Protein AF-H8K7C3-F1 (afdb_monomer)

Structure (mmCIF, N/CA/C/O backbone):
data_AF-H8K7C3-F1
#
_entry.id   AF-H8K7C3-F1
#
loop_
_atom_site.group_PDB
_atom_site.id
_atom_site.type_symbol
_atom_site.label_atom_id
_atom_site.label_alt_id
_atom_site.label_comp_id
_atom_site.label_asym_id
_atom_site.label_entity_id
_atom_site.label_seq_id
_atom_site.pdbx_PDB_ins_code
_atom_site.Cartn_x
_atom_site.Cartn_y
_atom_site.Cartn_z
_atom_site.occupancy
_atom_site.B_iso_or_equiv
_atom_site.auth_seq_id
_atom_site.auth_comp_id
_atom_site.auth_asym_id
_atom_site.auth_atom_id
_atom_site.pdbx_PDB_model_num
ATOM 1 N N . MET A 1 1 ? 10.887 -4.049 -1.324 1.00 60.44 1 MET A N 1
ATOM 2 C CA . MET A 1 1 ? 9.641 -3.447 -1.850 1.00 60.44 1 MET A CA 1
ATOM 3 C C . MET A 1 1 ? 9.975 -2.125 -2.524 1.00 60.44 1 MET A C 1
ATOM 5 O O . MET A 1 1 ? 10.916 -1.488 -2.051 1.00 60.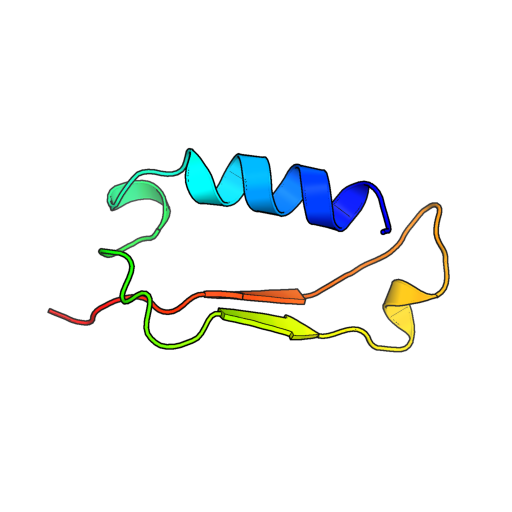44 1 MET A O 1
ATOM 9 N N . PRO A 1 2 ? 9.284 -1.726 -3.610 1.00 81.19 2 PRO A N 1
ATOM 10 C CA . PRO A 1 2 ? 9.512 -0.436 -4.258 1.00 81.19 2 PRO A CA 1
ATOM 11 C C . PRO A 1 2 ? 9.394 0.692 -3.228 1.00 81.19 2 PRO A C 1
ATOM 13 O O . PRO A 1 2 ? 8.406 0.757 -2.497 1.00 81.19 2 PRO A O 1
ATOM 16 N N . LYS A 1 3 ? 10.402 1.570 -3.151 1.00 89.69 3 LYS A N 1
ATOM 17 C CA . LYS A 1 3 ? 10.451 2.681 -2.183 1.00 89.69 3 LYS A CA 1
ATOM 18 C C . LYS A 1 3 ? 9.177 3.540 -2.212 1.00 89.69 3 LYS A C 1
ATOM 20 O O . LYS A 1 3 ? 8.712 3.963 -1.160 1.00 89.69 3 LYS A O 1
ATOM 25 N N . VAL A 1 4 ? 8.583 3.707 -3.396 1.00 91.56 4 VAL A N 1
ATOM 26 C CA . VAL A 1 4 ? 7.332 4.451 -3.610 1.00 91.56 4 VAL A CA 1
ATOM 27 C C . VAL A 1 4 ? 6.174 3.962 -2.731 1.00 91.56 4 VAL A C 1
ATOM 29 O O . VAL A 1 4 ? 5.427 4.780 -2.206 1.00 91.56 4 VAL A O 1
ATOM 32 N N . VAL A 1 5 ? 6.051 2.651 -2.503 1.00 94.62 5 VAL A N 1
ATOM 33 C CA . VAL A 1 5 ? 4.945 2.075 -1.719 1.00 94.62 5 VAL A CA 1
ATOM 34 C C . VAL A 1 5 ? 5.146 2.317 -0.228 1.00 94.62 5 VAL A C 1
ATOM 36 O O . VAL A 1 5 ? 4.220 2.723 0.468 1.00 94.62 5 VAL A O 1
ATOM 39 N N . ILE A 1 6 ? 6.382 2.152 0.249 1.00 94.31 6 ILE A N 1
ATOM 40 C CA . ILE A 1 6 ? 6.754 2.434 1.642 1.00 94.31 6 ILE A CA 1
ATOM 41 C C . ILE A 1 6 ? 6.501 3.911 1.965 1.00 94.31 6 ILE A C 1
ATOM 43 O O . ILE A 1 6 ? 5.854 4.229 2.962 1.00 94.31 6 ILE A O 1
ATOM 47 N N . ASP A 1 7 ? 6.970 4.812 1.099 1.00 95.12 7 ASP A N 1
ATOM 48 C CA . ASP A 1 7 ? 6.796 6.254 1.278 1.00 95.12 7 ASP A CA 1
ATOM 49 C C . ASP A 1 7 ? 5.307 6.644 1.276 1.00 95.12 7 ASP A C 1
ATOM 51 O O . ASP A 1 7 ? 4.878 7.472 2.086 1.00 95.12 7 ASP A O 1
ATOM 55 N N . MET A 1 8 ? 4.499 6.020 0.409 1.00 95.75 8 MET A N 1
ATOM 56 C CA . MET A 1 8 ? 3.062 6.285 0.346 1.00 95.75 8 MET A CA 1
ATOM 57 C C . MET A 1 8 ? 2.330 5.805 1.604 1.00 95.75 8 MET A C 1
ATOM 59 O O . MET A 1 8 ? 1.515 6.551 2.144 1.0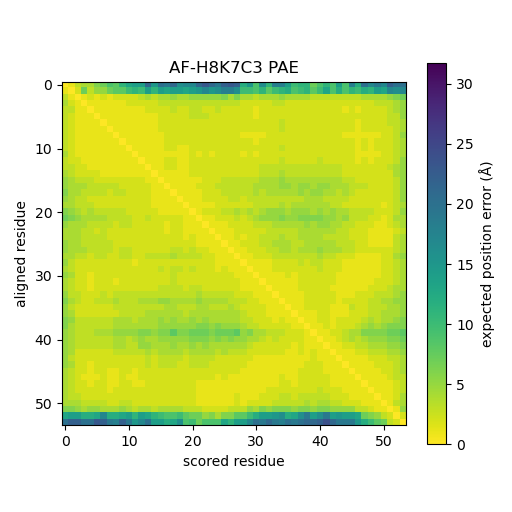0 95.75 8 MET A O 1
ATOM 63 N N . TRP A 1 9 ? 2.653 4.619 2.130 1.00 97.12 9 TRP A N 1
ATOM 64 C CA . TRP A 1 9 ? 2.067 4.134 3.384 1.00 97.12 9 TRP A CA 1
ATOM 65 C C . TRP A 1 9 ? 2.410 5.013 4.576 1.00 97.12 9 TRP A C 1
ATOM 67 O O . TRP A 1 9 ? 1.514 5.382 5.337 1.00 97.12 9 TRP A O 1
ATOM 77 N N . HIS A 1 10 ? 3.674 5.426 4.702 1.00 97.31 10 HIS A N 1
ATOM 78 C CA . HIS A 1 10 ? 4.063 6.393 5.727 1.00 97.31 10 HIS A CA 1
ATOM 79 C C . HIS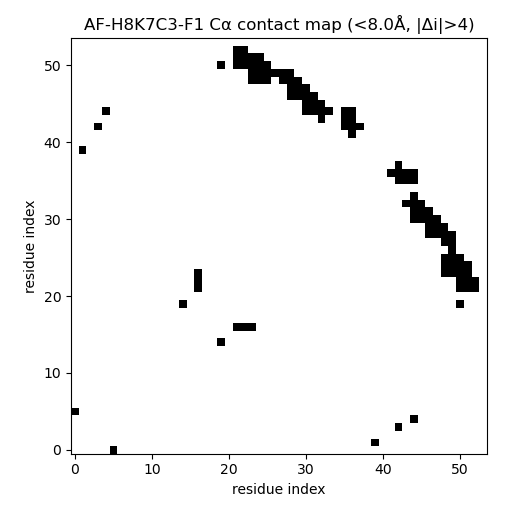 A 1 10 ? 3.246 7.681 5.620 1.00 97.31 10 HIS A C 1
ATOM 81 O O . HIS A 1 10 ? 2.796 8.199 6.640 1.00 97.31 10 HIS A O 1
ATOM 87 N N . LYS A 1 11 ? 3.004 8.184 4.405 1.00 97.12 11 LYS A N 1
ATOM 88 C CA . LYS A 1 11 ? 2.161 9.365 4.203 1.00 97.12 11 LYS A CA 1
ATOM 89 C C . LYS A 1 11 ? 0.717 9.105 4.638 1.00 97.12 11 LYS A C 1
ATOM 91 O O . LYS A 1 11 ? 0.195 9.872 5.439 1.00 97.12 11 LYS A O 1
ATOM 96 N N . ILE A 1 12 ? 0.102 8.028 4.149 1.00 96.94 12 ILE A N 1
ATOM 97 C CA . ILE A 1 12 ? -1.285 7.640 4.449 1.00 96.94 12 ILE A CA 1
ATOM 98 C C . ILE A 1 12 ? -1.509 7.480 5.959 1.00 96.94 12 ILE A C 1
ATOM 100 O O . ILE A 1 12 ? -2.504 7.973 6.481 1.00 96.94 12 ILE A O 1
ATOM 104 N N . TRP A 1 13 ? -0.591 6.830 6.680 1.00 95.88 13 TRP A N 1
ATOM 105 C CA . TRP A 1 13 ? -0.709 6.638 8.132 1.00 95.88 13 TRP A CA 1
ATOM 106 C C . TRP A 1 13 ? -0.600 7.931 8.943 1.00 95.88 13 TRP A C 1
ATOM 108 O O . TRP A 1 13 ? -1.057 7.964 10.080 1.00 95.88 13 TRP A O 1
ATOM 118 N N . ASN A 1 14 ? -0.016 8.987 8.374 1.00 97.12 14 ASN A N 1
ATOM 119 C CA . ASN A 1 14 ? 0.073 10.303 9.007 1.00 97.12 14 ASN A CA 1
ATOM 120 C C . ASN A 1 14 ? -1.039 11.269 8.552 1.00 97.12 14 ASN A C 1
ATOM 122 O O . ASN A 1 14 ? -1.056 12.421 8.987 1.00 97.12 14 ASN A O 1
ATOM 126 N N . MET A 1 15 ? -1.957 10.842 7.678 1.00 96.62 15 MET A N 1
ATOM 127 C CA .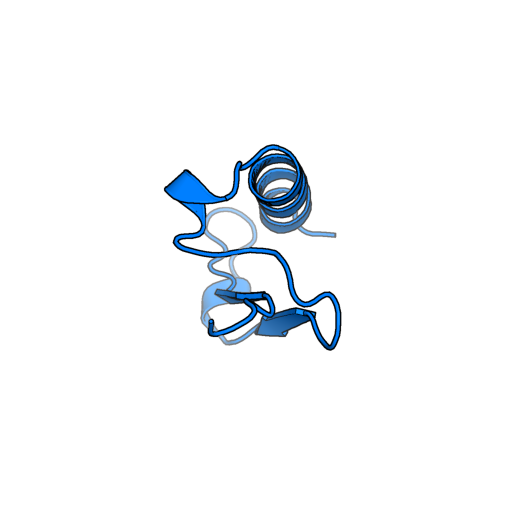 MET A 1 15 ? -3.118 11.652 7.297 1.00 96.62 15 MET A CA 1
ATOM 128 C C . MET A 1 15 ? -4.183 11.638 8.396 1.00 96.62 15 MET A C 1
ATOM 130 O O . MET A 1 15 ? -4.383 10.634 9.077 1.00 96.62 15 MET A O 1
ATOM 134 N N . ASN A 1 16 ? -4.895 12.755 8.544 1.00 95.44 16 ASN A N 1
ATOM 135 C CA . ASN A 1 16 ? -6.038 12.864 9.451 1.00 95.44 16 ASN A CA 1
ATOM 136 C C . ASN A 1 16 ? -7.372 12.636 8.717 1.00 95.44 16 ASN A C 1
ATOM 138 O O . ASN A 1 16 ? -7.423 12.630 7.487 1.00 95.44 16 ASN A O 1
ATOM 142 N N . THR A 1 17 ? -8.461 12.510 9.478 1.00 93.19 17 THR A N 1
ATOM 143 C CA . THR A 1 17 ? -9.824 12.277 8.970 1.00 93.19 17 THR A CA 1
ATOM 144 C C . THR A 1 17 ? -10.261 13.292 7.912 1.00 93.19 17 THR A C 1
ATOM 146 O O . THR A 1 17 ? -10.899 12.916 6.939 1.00 93.19 17 THR A O 1
ATOM 149 N N . ALA A 1 18 ? -9.894 14.572 8.051 1.00 93.50 18 ALA A N 1
ATOM 150 C CA . ALA A 1 18 ? -10.261 15.597 7.072 1.00 93.50 18 ALA A CA 1
ATOM 151 C C . ALA A 1 18 ? -9.514 15.422 5.738 1.00 93.50 18 ALA A C 1
ATOM 153 O O . ALA A 1 18 ? -10.089 15.658 4.683 1.00 93.50 18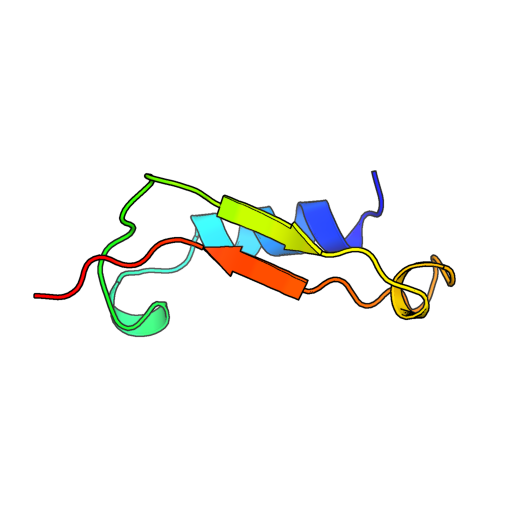 ALA A O 1
ATOM 154 N N . MET A 1 19 ? -8.253 14.979 5.775 1.00 94.75 19 MET A N 1
ATOM 155 C CA . MET A 1 19 ? -7.463 14.680 4.571 1.00 94.75 19 MET A CA 1
ATOM 156 C C . MET A 1 19 ? -7.918 13.400 3.864 1.00 94.75 19 MET A C 1
ATOM 158 O O . MET A 1 19 ? -7.717 13.267 2.662 1.00 94.75 19 MET A O 1
ATOM 162 N N . LEU A 1 20 ? -8.476 12.458 4.624 1.00 93.50 20 LEU A N 1
ATOM 163 C CA . LEU A 1 20 ? -9.003 11.187 4.127 1.00 93.50 20 LEU A CA 1
ATOM 164 C C . LEU A 1 20 ? -10.496 11.249 3.786 1.00 93.50 20 LEU A C 1
ATOM 166 O O . LEU A 1 20 ? -11.048 10.249 3.338 1.00 93.50 20 LEU A O 1
ATOM 170 N N . GLU A 1 21 ? -11.135 12.398 4.025 1.00 92.38 21 GLU A N 1
ATOM 171 C CA . GLU A 1 21 ? -12.576 12.618 3.850 1.00 92.38 21 GLU A CA 1
ATOM 172 C C . GLU A 1 21 ? -13.450 11.610 4.629 1.00 92.38 21 GLU A C 1
ATOM 174 O O . GLU A 1 21 ? -14.589 11.335 4.264 1.00 92.38 21 GLU A O 1
ATOM 179 N N . GLY A 1 22 ? -12.924 11.076 5.737 1.00 93.75 22 GLY A N 1
ATOM 180 C CA . GLY A 1 22 ? -13.597 10.102 6.592 1.00 93.75 22 GLY A CA 1
ATOM 181 C C . GLY A 1 22 ? -12.635 9.334 7.501 1.00 93.75 22 GLY A C 1
ATOM 182 O O . GLY A 1 22 ? -11.411 9.478 7.425 1.00 93.75 22 GLY A O 1
ATOM 183 N N . GLU A 1 23 ? -13.191 8.544 8.422 1.00 95.06 23 GLU A N 1
ATOM 184 C CA . GLU A 1 23 ? -12.399 7.716 9.338 1.00 95.06 23 GLU A CA 1
ATOM 185 C C . GLU A 1 23 ? -11.937 6.428 8.652 1.00 95.06 23 GLU A C 1
ATOM 187 O O . GLU A 1 23 ? -12.615 5.883 7.781 1.00 95.06 23 GLU A O 1
ATOM 192 N N . ARG A 1 24 ? -10.769 5.911 9.041 1.00 95.81 24 ARG A N 1
ATOM 193 C CA . ARG A 1 24 ? -10.249 4.654 8.495 1.00 95.81 24 ARG A CA 1
ATOM 194 C C . ARG A 1 24 ? -11.118 3.482 8.944 1.00 95.81 24 ARG A C 1
ATOM 196 O O . ARG A 1 24 ? -11.272 3.246 10.136 1.00 95.81 24 ARG A O 1
ATOM 203 N N . ALA A 1 25 ? -11.610 2.704 7.983 1.00 96.12 25 ALA A 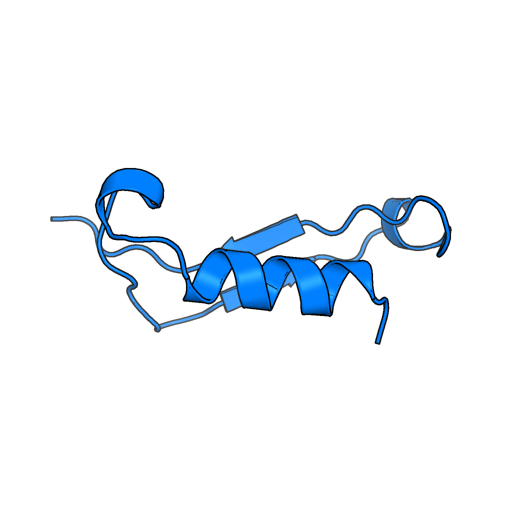N 1
ATOM 204 C CA . ALA A 1 25 ? -12.413 1.517 8.264 1.00 96.12 25 ALA A CA 1
ATOM 205 C C . ALA A 1 25 ? -11.561 0.323 8.727 1.00 96.12 25 ALA A C 1
ATOM 207 O O . ALA A 1 25 ? -12.058 -0.534 9.448 1.00 96.12 25 ALA A O 1
ATOM 208 N N . TYR A 1 26 ? -10.298 0.234 8.287 1.00 94.56 26 TYR A N 1
ATOM 209 C CA . TYR A 1 26 ? -9.372 -0.877 8.583 1.00 94.56 26 TYR A CA 1
ATOM 210 C C . TYR A 1 26 ? -9.923 -2.288 8.280 1.00 94.56 26 TYR A C 1
ATOM 212 O O . TYR A 1 26 ? -9.459 -3.275 8.844 1.00 94.56 26 TYR A O 1
ATOM 220 N N . ILE A 1 27 ? -10.904 -2.396 7.378 1.00 96.06 27 ILE A N 1
ATOM 221 C CA . ILE A 1 27 ? -11.488 -3.679 6.959 1.00 96.06 27 ILE A CA 1
ATOM 222 C C . ILE A 1 27 ? -10.600 -4.343 5.905 1.00 96.06 27 ILE A C 1
ATOM 224 O O . ILE A 1 27 ? -10.271 -5.522 6.010 1.00 96.06 27 ILE A O 1
ATOM 228 N N . ALA A 1 28 ? -10.225 -3.582 4.879 1.00 95.00 28 ALA A N 1
ATOM 229 C CA . ALA A 1 28 ? -9.362 -4.039 3.808 1.00 95.00 28 ALA A CA 1
ATOM 230 C C . ALA A 1 28 ? -8.638 -2.845 3.199 1.00 95.00 28 ALA A C 1
ATOM 232 O O . ALA A 1 28 ? -9.276 -1.868 2.805 1.00 95.00 28 ALA A O 1
ATOM 233 N N . ASP A 1 29 ? -7.325 -2.986 3.070 1.00 97.06 29 ASP A N 1
ATOM 234 C CA . ASP A 1 29 ? -6.499 -2.101 2.274 1.00 97.06 29 ASP A CA 1
ATOM 235 C C . ASP A 1 29 ? -5.642 -2.951 1.331 1.00 97.06 29 ASP A C 1
ATOM 237 O O . ASP A 1 29 ? -5.204 -4.046 1.701 1.00 97.06 29 ASP A O 1
ATOM 241 N N . PHE A 1 30 ? -5.413 -2.474 0.111 1.00 96.50 30 PHE A N 1
ATOM 242 C CA . PHE A 1 30 ? -4.645 -3.226 -0.877 1.00 96.50 30 PHE A CA 1
ATOM 243 C C . PHE A 1 30 ? -3.980 -2.326 -1.914 1.00 96.50 30 PHE A C 1
ATOM 245 O O . PHE A 1 30 ? -4.361 -1.178 -2.144 1.00 96.50 30 PHE A O 1
ATOM 252 N N . GLU A 1 31 ? -2.974 -2.903 -2.555 1.00 96.81 31 GLU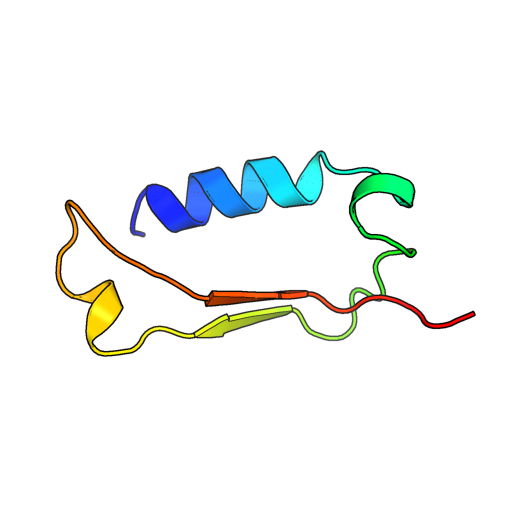 A N 1
ATOM 253 C CA . GLU A 1 31 ? -2.160 -2.283 -3.588 1.00 96.81 31 GLU A CA 1
ATOM 254 C C . GLU A 1 31 ? -2.454 -2.979 -4.920 1.00 96.81 31 GLU A C 1
ATOM 256 O O . GLU A 1 31 ? -2.445 -4.213 -4.995 1.00 96.81 31 GLU A O 1
ATOM 261 N N . ILE A 1 32 ? -2.702 -2.206 -5.978 1.00 96.50 32 ILE A N 1
ATOM 262 C CA . ILE A 1 32 ? -2.821 -2.732 -7.339 1.00 96.50 32 ILE A CA 1
ATOM 263 C C . ILE A 1 32 ? -1.536 -2.426 -8.104 1.00 96.50 32 ILE A C 1
ATOM 265 O O . ILE A 1 32 ? -1.180 -1.270 -8.338 1.00 96.50 32 ILE A O 1
ATOM 269 N N . TYR A 1 33 ? -0.876 -3.498 -8.538 1.00 95.44 33 TYR A N 1
ATOM 270 C CA . TYR A 1 33 ? 0.315 -3.464 -9.378 1.00 95.44 33 TYR A CA 1
ATOM 271 C C . TYR A 1 33 ? -0.046 -3.930 -10.787 1.00 95.44 33 TYR A C 1
ATOM 273 O O . TYR A 1 33 ? -0.308 -5.114 -11.009 1.00 95.44 33 TYR A O 1
ATOM 281 N N . ASP A 1 34 ? -0.071 -3.004 -11.743 1.00 94.69 34 ASP A N 1
ATOM 282 C CA . ASP A 1 34 ? -0.276 -3.314 -13.158 1.00 94.69 34 ASP A CA 1
ATOM 283 C C . ASP A 1 34 ? 0.981 -3.010 -13.993 1.00 94.69 34 ASP A C 1
ATOM 285 O O . ASP A 1 34 ? 2.079 -2.831 -13.4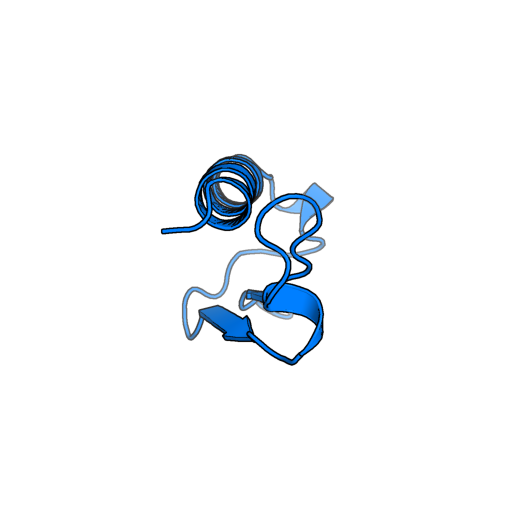72 1.00 94.69 34 ASP A O 1
ATOM 289 N N . LYS A 1 35 ? 0.854 -2.952 -15.323 1.00 96.12 35 LYS A N 1
ATOM 290 C CA . LYS A 1 35 ? 1.992 -2.673 -16.218 1.00 96.12 35 LYS A CA 1
ATOM 291 C C . LYS A 1 35 ? 2.714 -1.354 -15.903 1.00 96.12 35 LYS A C 1
ATOM 293 O O . LYS A 1 35 ? 3.882 -1.224 -16.247 1.00 96.12 35 LYS A O 1
ATOM 298 N N . ARG A 1 36 ? 2.058 -0.382 -15.263 1.00 94.75 36 ARG A N 1
ATOM 299 C CA . ARG A 1 36 ? 2.651 0.908 -14.880 1.00 94.75 36 ARG A CA 1
ATOM 300 C C . ARG A 1 36 ? 3.595 0.785 -13.682 1.00 94.75 36 ARG A C 1
ATOM 302 O O . ARG A 1 36 ? 4.399 1.684 -13.453 1.00 94.75 36 ARG A O 1
ATOM 309 N N . SER A 1 37 ? 3.551 -0.325 -12.944 1.00 94.19 37 SER A N 1
ATOM 310 C CA . SER A 1 37 ? 4.444 -0.556 -11.807 1.00 94.19 37 SER A CA 1
ATOM 311 C C . SER A 1 37 ? 5.779 -1.200 -12.199 1.00 94.19 37 SER A C 1
ATOM 313 O O . SER A 1 37 ? 6.600 -1.464 -11.322 1.00 94.19 37 SER A O 1
ATOM 315 N N . SER A 1 38 ? 6.005 -1.504 -13.485 1.00 91.69 38 SER A N 1
ATOM 316 C CA . SER A 1 38 ? 7.197 -2.244 -13.922 1.00 91.69 38 SER A CA 1
ATOM 317 C C . SER A 1 38 ? 8.468 -1.395 -14.016 1.00 91.69 38 SER A C 1
ATOM 319 O O . SER A 1 38 ? 9.559 -1.938 -13.857 1.00 91.69 38 SER A O 1
ATOM 321 N N . ASP A 1 39 ? 8.358 -0.088 -14.287 1.00 92.75 39 ASP A N 1
ATOM 322 C CA . ASP A 1 39 ? 9.511 0.823 -14.250 1.00 92.75 39 ASP A CA 1
ATOM 323 C C . ASP A 1 39 ? 9.764 1.266 -12.808 1.00 92.75 39 ASP A C 1
ATOM 325 O O . ASP A 1 39 ? 9.064 2.126 -12.293 1.00 92.75 39 ASP A O 1
ATOM 329 N N . LEU A 1 40 ? 10.783 0.709 -12.154 1.00 86.38 40 LEU A N 1
ATOM 330 C CA . LEU A 1 40 ? 11.092 1.011 -10.753 1.00 86.38 40 LEU A CA 1
ATOM 331 C C . LEU A 1 40 ? 11.480 2.478 -10.493 1.00 86.38 40 LEU A C 1
ATOM 333 O O . LEU A 1 40 ? 11.382 2.918 -9.347 1.00 86.38 40 LEU A O 1
ATOM 337 N N . ASN A 1 41 ? 11.906 3.230 -11.516 1.00 90.38 41 ASN A N 1
ATOM 338 C CA . ASN A 1 41 ? 12.241 4.650 -11.372 1.00 90.38 41 ASN A CA 1
ATOM 339 C C . ASN A 1 41 ? 11.013 5.560 -11.513 1.00 90.38 41 ASN A C 1
ATOM 341 O O . ASN A 1 41 ? 11.022 6.667 -10.981 1.00 90.38 41 ASN A O 1
ATOM 345 N N . ASN A 1 42 ? 9.962 5.091 -12.194 1.00 91.75 42 ASN A N 1
ATOM 346 C CA . ASN A 1 42 ? 8.719 5.832 -12.439 1.00 91.75 42 ASN A CA 1
ATOM 347 C C . ASN A 1 42 ? 7.481 4.974 -12.133 1.00 91.75 42 ASN A C 1
ATOM 349 O O . ASN A 1 42 ? 6.476 5.038 -12.841 1.00 91.75 42 ASN A O 1
ATOM 353 N N . ALA A 1 43 ? 7.568 4.136 -11.099 1.00 92.69 43 ALA A N 1
ATOM 354 C CA . ALA A 1 43 ? 6.535 3.156 -10.800 1.00 92.69 43 ALA A CA 1
ATOM 355 C C . ALA A 1 43 ? 5.258 3.858 -10.342 1.00 92.69 43 ALA A C 1
ATOM 357 O O . ALA A 1 43 ? 5.281 4.668 -9.412 1.00 92.69 43 ALA A O 1
ATOM 358 N N . ILE A 1 44 ? 4.137 3.487 -10.954 1.00 94.69 44 ILE A N 1
ATOM 359 C CA . ILE A 1 44 ? 2.805 3.904 -10.519 1.00 94.69 44 ILE A CA 1
ATOM 360 C C . ILE A 1 44 ? 2.123 2.695 -9.881 1.00 94.69 44 ILE A C 1
ATOM 362 O O . ILE A 1 44 ? 2.078 1.618 -10.476 1.00 94.69 44 ILE A O 1
ATOM 366 N N . VAL A 1 45 ? 1.618 2.884 -8.664 1.00 95.31 45 VAL A N 1
ATOM 367 C CA . VAL A 1 45 ? 0.893 1.879 -7.879 1.00 95.31 45 VAL A CA 1
ATOM 368 C C . VAL A 1 45 ? -0.344 2.557 -7.313 1.00 95.31 45 VAL A C 1
ATOM 370 O O . VAL A 1 45 ? -0.233 3.635 -6.725 1.00 95.31 45 VAL A O 1
ATOM 373 N N . ASP A 1 46 ? -1.501 1.926 -7.480 1.00 96.88 46 ASP A N 1
ATOM 374 C CA . ASP A 1 46 ? -2.744 2.414 -6.888 1.00 96.88 46 ASP A CA 1
ATOM 375 C C . ASP A 1 46 ? -2.909 1.781 -5.500 1.00 96.88 46 ASP A C 1
ATOM 377 O O . ASP A 1 46 ? -2.758 0.567 -5.345 1.00 96.88 46 ASP A O 1
ATOM 381 N N . ILE A 1 47 ? -3.206 2.594 -4.485 1.00 97.12 47 ILE A N 1
ATOM 382 C CA . ILE A 1 47 ? -3.484 2.125 -3.121 1.00 97.12 47 ILE A CA 1
ATOM 383 C C . ILE A 1 47 ? -4.933 2.452 -2.792 1.00 97.12 47 ILE A C 1
ATOM 385 O O . ILE A 1 47 ? -5.342 3.613 -2.843 1.00 97.12 47 ILE A O 1
ATOM 389 N N . TYR A 1 48 ? -5.688 1.424 -2.425 1.00 97.31 48 TYR A N 1
ATOM 390 C CA . TYR A 1 48 ? -7.058 1.549 -1.951 1.00 97.31 48 TYR A CA 1
ATOM 391 C C . TYR A 1 48 ? -7.071 1.315 -0.448 1.00 97.31 48 TYR A C 1
ATOM 393 O O . TYR A 1 48 ? -6.547 0.309 0.033 1.00 97.31 48 TYR A O 1
ATOM 401 N N . ILE A 1 49 ? -7.672 2.251 0.282 1.00 97.19 49 ILE A N 1
ATOM 402 C CA . ILE A 1 49 ? -7.862 2.158 1.727 1.00 97.19 49 ILE A CA 1
ATOM 403 C C . ILE A 1 49 ? -9.345 2.228 2.062 1.00 97.19 49 ILE A C 1
ATOM 405 O O . ILE A 1 49 ? -10.102 2.967 1.428 1.00 97.19 49 ILE A O 1
ATOM 409 N N . GLY A 1 50 ? -9.758 1.465 3.067 1.00 96.12 50 GLY A N 1
ATOM 410 C CA . GLY A 1 50 ? -11.130 1.510 3.556 1.00 96.12 50 GLY A CA 1
ATOM 411 C C . GLY A 1 50 ? -11.403 2.793 4.343 1.00 96.12 50 GLY A C 1
ATOM 412 O O . GLY A 1 50 ? -10.695 3.084 5.312 1.00 96.12 50 GLY A O 1
ATOM 413 N N . ILE A 1 51 ? -12.466 3.507 3.972 1.00 95.88 51 ILE A N 1
ATOM 414 C CA . ILE A 1 51 ? -13.024 4.647 4.710 1.00 95.88 51 ILE A CA 1
ATOM 415 C C . ILE A 1 51 ? -14.428 4.283 5.199 1.00 95.88 51 ILE A C 1
ATOM 417 O O . ILE A 1 51 ? -15.181 3.604 4.498 1.00 95.88 51 ILE A O 1
ATOM 421 N N . GLN A 1 52 ? -14.760 4.678 6.425 1.00 92.88 52 GLN A N 1
ATOM 422 C CA . GLN A 1 52 ? -16.075 4.467 7.010 1.00 92.88 52 GLN A CA 1
ATOM 423 C C . GLN A 1 52 ? -17.035 5.554 6.521 1.00 92.88 52 GLN A C 1
ATOM 425 O O . GLN A 1 52 ? -16.775 6.742 6.702 1.00 92.88 52 GLN A O 1
ATOM 430 N N . ASN A 1 53 ? -18.149 5.141 5.912 1.00 72.56 53 ASN A N 1
ATOM 431 C CA . ASN A 1 53 ? -19.245 6.051 5.592 1.00 72.56 53 ASN A CA 1
ATOM 432 C C . ASN A 1 53 ? -20.080 6.288 6.853 1.00 72.56 53 ASN A C 1
ATOM 434 O O . ASN A 1 53 ? -20.501 5.321 7.495 1.00 72.56 53 ASN A O 1
ATOM 438 N N . THR A 1 54 ? -20.297 7.558 7.186 1.00 62.22 54 THR A N 1
ATOM 439 C CA . THR A 1 54 ? -21.187 8.001 8.267 1.00 62.22 54 THR A CA 1
ATOM 440 C C . THR A 1 54 ? -22.652 7.924 7.855 1.00 62.22 54 THR A C 1
ATOM 442 O O . THR A 1 54 ? -22.951 8.231 6.677 1.00 62.22 54 THR A O 1
#

Mean predicted aligned error: 3.19 Å

pLDDT: mean 92.88, std 7.42, range [60.44, 97.31]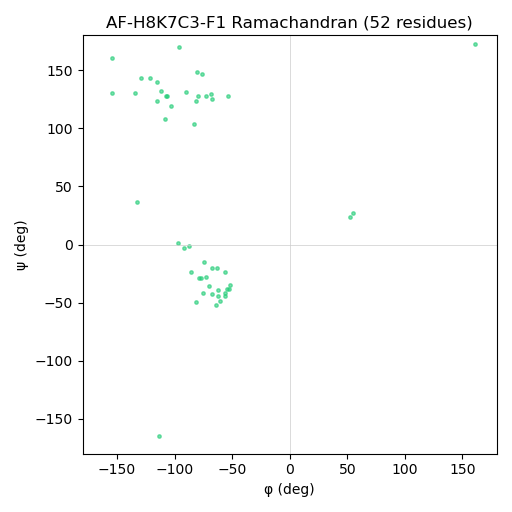

Sequence (54 aa):
MPKVVIDMWHKIWNMNTAMLEGERAYIADFEIYDKRSSDLNNAIVDIYIGIQNT

Organism: Rickettsia australis (strain Cutlack) (NCBI:txid1105110)

Radius of gyration: 12.58 Å; Cα contacts (8 Å, |Δi|>4): 55; chains: 1; bounding box: 33×20×26 Å

Foldseek 3Di:
DQVVVVVVVVVVVPDDQVRVVADFPPPDKDKDADPQQPPSVRGDIDIDTHGDDD

Secondary structure (DSSP, 8-state):
--HHHHHHHHHHHT--TTTTTSEE--S--EEE--GGGS-TTS---EEE--EE--

Solvent-accessible surface area (backbone atoms only — not comparable to full-atom values): 3463 Å² total; per-residue (Å²): 128,66,65,69,57,58,55,48,49,58,50,58,75,70,54,51,46,80,80,64,76,32,48,78,49,80,79,55,69,52,73,49,78,55,85,55,39,70,45,83,92,68,51,46,70,52,75,50,71,35,61,45,84,131

InterPro domains:
  IPR011256 Regulatory factor, effector binding domain superfamily [G3DSA:3.20.80.10] (1-52)
  IPR053182 Putative transcriptional regulator YobU-like [PTHR36444] (1-52)